Protein AF-A0A1F7Z272-F1 (afdb_monomer)

Organism: NCBI:txid1802505

Secondary structure (DSSP, 8-state):
----HHHHHHHHHHHHHHHHHHHHTT-HHHHHHHHHHHHHHHGGG----HHHHHHS-GGGHHHHHHHHHHHHHHHHHTT-

Mean predicted aligned error: 5.32 Å

pLDDT: mean 85.69, std 12.5, range [39.12, 96.56]

Solvent-accessible surface area (backbone atoms only — not comparable to full-atom values): 4362 Å² total; per-residue (Å²): 132,86,79,50,75,64,57,56,50,54,51,22,45,51,23,23,46,50,14,16,53,30,18,59,67,71,36,52,67,63,10,50,51,28,38,50,56,15,41,74,69,52,44,83,77,52,88,73,61,67,68,59,62,68,69,49,66,83,93,45,35,58,64,51,15,51,56,34,39,50,52,29,50,58,53,52,64,74,72,109

Nearest PDB structures (foldseek):
  3u8v-assembly1_A  TM=6.648E-01  e=1.258E+00  Nitrosomonas europaea
  3k1s-assembly1_A  TM=5.092E-01  e=2.528E+00  Bacillus anthracis

Foldseek 3Di:
DPCDLVNLLVQLLVLLLQLLVCLVVLNNVRSLVSPVSSCVSCPVLQVDDSVVSVPDDSVCSNVVSVSSVVSSVVVVVVVD

InterPro domains:
  IPR001633 EAL domain [PS50883] (1-80)

Sequence (80 aa):
MALNKNDRTLDAITNLYRAAYYLSLESKETGLNFLQKAKKILGDKIKLDVNKIRKQGEDNYLYWAEKILDEYKRLKTKLS

Radius of gyration: 12.31 Å; Cα contacts (8 Å, |Δi|>4): 77; chains: 1; bounding box: 39×25×26 Å

Structure (mmCIF, N/CA/C/O backbone):
data_AF-A0A1F7Z272-F1
#
_entry.id   AF-A0A1F7Z272-F1
#
loop_
_atom_site.group_PDB
_atom_site.id
_atom_site.type_symbol
_atom_site.label_atom_id
_atom_site.label_alt_id
_atom_site.label_comp_id
_atom_site.label_asym_id
_atom_site.label_entity_id
_atom_site.label_seq_id
_atom_site.pdbx_PDB_ins_code
_atom_site.Cartn_x
_atom_site.Cartn_y
_atom_site.Cartn_z
_atom_site.occupancy
_atom_site.B_iso_or_equiv
_atom_site.auth_seq_id
_atom_site.auth_comp_id
_atom_site.auth_asym_id
_atom_site.auth_atom_id
_atom_site.pdbx_PDB_model_num
ATOM 1 N N . MET A 1 1 ? 25.685 7.318 -7.988 1.00 39.12 1 MET A N 1
ATOM 2 C CA . MET A 1 1 ? 25.169 5.948 -7.765 1.00 39.12 1 MET A CA 1
ATOM 3 C C . MET A 1 1 ? 24.103 5.655 -8.807 1.00 39.12 1 MET A C 1
ATOM 5 O O . MET A 1 1 ? 23.023 6.230 -8.741 1.00 39.12 1 MET A O 1
ATOM 9 N N . ALA A 1 2 ? 24.427 4.853 -9.822 1.00 45.31 2 ALA A N 1
ATOM 10 C CA . ALA A 1 2 ? 23.454 4.442 -10.828 1.00 45.31 2 ALA A CA 1
ATOM 11 C C . ALA A 1 2 ? 22.459 3.471 -10.171 1.00 45.31 2 ALA A C 1
ATOM 13 O O . ALA A 1 2 ? 22.780 2.311 -9.951 1.00 45.31 2 ALA A O 1
ATOM 14 N N . LEU A 1 3 ? 21.283 3.973 -9.786 1.00 51.44 3 LEU A N 1
ATOM 15 C CA . LEU A 1 3 ? 20.184 3.149 -9.280 1.00 51.44 3 LEU A CA 1
ATOM 16 C C . LEU A 1 3 ? 19.753 2.188 -10.390 1.00 51.44 3 LEU A C 1
ATOM 18 O O . LEU A 1 3 ? 19.149 2.621 -11.378 1.00 51.44 3 LEU A O 1
ATOM 22 N N . ASN A 1 4 ? 20.067 0.903 -10.234 1.00 65.31 4 ASN A N 1
ATOM 23 C CA . ASN A 1 4 ? 19.647 -0.123 -11.175 1.00 65.31 4 ASN A CA 1
ATOM 24 C C . ASN A 1 4 ? 18.111 -0.174 -11.227 1.00 65.31 4 ASN A C 1
ATOM 26 O O . ASN A 1 4 ? 17.417 0.030 -10.229 1.00 65.31 4 ASN A O 1
ATOM 30 N N . LYS A 1 5 ? 17.543 -0.453 -12.408 1.00 60.72 5 LYS A N 1
ATOM 31 C CA . LYS A 1 5 ? 16.078 -0.564 -12.585 1.00 60.72 5 LYS A CA 1
ATOM 32 C C . LYS A 1 5 ? 15.446 -1.609 -11.648 1.00 60.72 5 LYS A C 1
ATOM 34 O O . LYS A 1 5 ? 14.286 -1.460 -11.259 1.00 60.72 5 LYS A O 1
ATOM 39 N N . ASN A 1 6 ? 16.216 -2.627 -11.265 1.00 68.81 6 ASN A N 1
ATOM 40 C CA . ASN A 1 6 ? 15.791 -3.671 -10.336 1.00 68.81 6 ASN A CA 1
ATOM 41 C C . ASN A 1 6 ? 15.643 -3.139 -8.904 1.00 68.81 6 ASN A C 1
ATOM 43 O O . ASN A 1 6 ? 14.620 -3.416 -8.279 1.00 68.81 6 ASN A O 1
ATOM 47 N N . ASP A 1 7 ? 16.561 -2.285 -8.439 1.00 79.81 7 ASP A N 1
ATOM 48 C CA . ASP A 1 7 ? 16.474 -1.652 -7.113 1.00 79.81 7 ASP A CA 1
ATOM 49 C C . ASP A 1 7 ? 15.208 -0.804 -6.997 1.00 79.81 7 ASP A C 1
ATOM 51 O O . ASP A 1 7 ? 14.454 -0.921 -6.037 1.00 79.81 7 ASP A O 1
ATOM 55 N N . ARG A 1 8 ? 14.886 -0.034 -8.046 1.00 86.31 8 ARG A N 1
ATOM 56 C CA . ARG A 1 8 ? 13.656 0.775 -8.079 1.00 86.31 8 ARG A CA 1
ATOM 57 C C . ARG A 1 8 ? 12.389 -0.075 -7.984 1.00 86.31 8 ARG A C 1
ATOM 59 O O . ARG A 1 8 ? 11.407 0.352 -7.382 1.00 86.31 8 ARG A O 1
ATOM 66 N N . THR A 1 9 ? 12.393 -1.263 -8.587 1.00 89.19 9 THR A N 1
ATOM 67 C CA . THR A 1 9 ? 11.245 -2.182 -8.538 1.00 89.19 9 THR A CA 1
ATOM 68 C C . THR A 1 9 ? 11.108 -2.816 -7.153 1.00 89.19 9 THR A C 1
ATOM 70 O O . THR A 1 9 ? 9.998 -2.884 -6.627 1.00 89.19 9 THR A O 1
ATOM 73 N N . LEU A 1 10 ? 12.220 -3.224 -6.536 1.00 89.44 10 LEU A N 1
ATOM 74 C CA . LEU A 1 10 ? 12.252 -3.741 -5.164 1.00 89.44 10 LEU A CA 1
ATOM 75 C C . LEU A 1 10 ? 11.805 -2.687 -4.143 1.00 89.44 10 LEU A C 1
ATOM 77 O O . LEU A 1 10 ? 10.981 -2.982 -3.273 1.00 89.44 10 LEU A O 1
ATOM 81 N N . ASP A 1 11 ? 12.259 -1.444 -4.293 1.00 91.25 11 ASP A N 1
ATOM 82 C CA . ASP A 1 11 ? 11.808 -0.312 -3.481 1.00 91.25 11 ASP A CA 1
ATOM 83 C C . ASP A 1 11 ? 10.306 -0.073 -3.638 1.00 91.25 11 ASP A C 1
ATOM 85 O O . ASP A 1 11 ? 9.597 0.163 -2.657 1.00 91.25 11 ASP A O 1
ATOM 89 N N . ALA A 1 12 ? 9.785 -0.170 -4.863 1.00 93.69 12 ALA A N 1
ATOM 90 C CA . ALA A 1 12 ? 8.360 -0.019 -5.124 1.00 93.69 12 ALA A CA 1
ATOM 91 C C . ALA A 1 12 ? 7.523 -1.133 -4.480 1.00 93.69 12 ALA A C 1
ATOM 93 O O . ALA A 1 12 ? 6.472 -0.849 -3.906 1.00 93.69 12 ALA A O 1
ATOM 94 N N . ILE A 1 13 ? 7.996 -2.381 -4.523 1.00 93.56 13 ILE A N 1
ATOM 95 C CA . ILE A 1 13 ? 7.355 -3.508 -3.831 1.00 93.56 13 ILE A CA 1
ATOM 96 C C . ILE A 1 13 ? 7.409 -3.292 -2.315 1.00 93.56 13 ILE A C 1
ATOM 98 O O . ILE A 1 13 ? 6.400 -3.450 -1.635 1.00 93.56 13 ILE A O 1
ATOM 102 N N . THR A 1 14 ? 8.539 -2.839 -1.777 1.00 94.56 14 THR A N 1
ATOM 103 C CA . THR A 1 14 ? 8.672 -2.500 -0.351 1.00 94.56 14 THR A CA 1
ATOM 104 C C . THR A 1 14 ? 7.725 -1.367 0.057 1.00 94.56 14 THR A C 1
ATOM 106 O O . THR A 1 14 ? 7.156 -1.387 1.148 1.00 94.56 14 THR A O 1
ATOM 109 N N . ASN A 1 15 ? 7.475 -0.402 -0.830 1.00 96.06 15 ASN A N 1
ATOM 110 C CA . ASN A 1 15 ? 6.491 0.650 -0.589 1.00 96.06 15 ASN A CA 1
ATOM 111 C C . ASN A 1 15 ? 5.050 0.116 -0.512 1.00 96.06 15 ASN A C 1
ATOM 113 O O . ASN A 1 15 ? 4.254 0.711 0.206 1.00 96.06 15 ASN A O 1
ATOM 117 N N . LEU A 1 16 ? 4.705 -1.012 -1.148 1.00 95.12 16 LEU A N 1
ATOM 118 C CA . LEU A 1 16 ? 3.404 -1.664 -0.922 1.00 95.12 16 LEU A CA 1
ATOM 119 C C . LEU A 1 16 ? 3.282 -2.194 0.507 1.00 95.12 16 LEU A C 1
ATOM 121 O O . LEU A 1 16 ? 2.271 -1.960 1.160 1.00 95.12 16 LEU A O 1
ATOM 125 N N . TYR A 1 17 ? 4.331 -2.838 1.022 1.00 96.12 17 TYR A N 1
ATOM 126 C CA . TYR A 1 17 ? 4.354 -3.285 2.415 1.00 96.12 17 TYR A CA 1
ATOM 127 C C . TYR A 1 17 ? 4.202 -2.106 3.389 1.00 96.12 17 TYR A C 1
ATOM 129 O O . TYR A 1 17 ? 3.366 -2.148 4.289 1.00 96.12 17 TYR A O 1
ATOM 137 N N . ARG A 1 18 ? 4.949 -1.014 3.167 1.00 96.38 18 ARG A N 1
ATOM 138 C CA . ARG A 1 18 ? 4.819 0.216 3.968 1.00 96.38 18 ARG A CA 1
ATOM 139 C C . ARG A 1 18 ? 3.411 0.802 3.880 1.00 96.38 18 ARG A C 1
ATOM 141 O O . ARG A 1 18 ? 2.862 1.199 4.900 1.00 96.38 18 ARG A O 1
ATOM 148 N N . ALA A 1 19 ? 2.816 0.834 2.689 1.00 95.44 19 ALA A N 1
ATOM 149 C CA . ALA A 1 19 ? 1.455 1.322 2.500 1.00 95.44 19 ALA A CA 1
ATOM 150 C C . ALA A 1 19 ? 0.435 0.516 3.315 1.00 95.44 19 ALA A C 1
ATOM 152 O O . ALA A 1 19 ? -0.375 1.116 4.017 1.00 95.44 19 ALA A O 1
ATOM 153 N N . ALA A 1 20 ? 0.513 -0.819 3.272 1.00 95.50 20 ALA A N 1
ATOM 154 C CA . ALA A 1 20 ? -0.341 -1.694 4.073 1.00 95.50 20 ALA A CA 1
ATOM 155 C C . ALA A 1 20 ? -0.155 -1.448 5.578 1.00 95.50 20 ALA A C 1
ATOM 157 O O . ALA A 1 20 ? -1.133 -1.259 6.294 1.00 95.50 20 ALA A O 1
ATOM 158 N N . TYR A 1 21 ? 1.095 -1.370 6.042 1.00 96.56 21 TYR A N 1
ATOM 159 C CA . TYR A 1 21 ? 1.416 -1.101 7.443 1.00 96.56 21 TYR A CA 1
ATOM 160 C C . TYR A 1 21 ? 0.828 0.232 7.929 1.00 96.56 21 TYR A C 1
ATOM 162 O O . TYR A 1 21 ? 0.089 0.261 8.907 1.00 96.56 21 TYR A O 1
ATOM 170 N N . TYR A 1 22 ? 1.075 1.338 7.222 1.00 94.88 22 TYR A N 1
ATOM 171 C CA . TYR A 1 22 ? 0.561 2.643 7.648 1.00 94.88 22 TYR A CA 1
ATOM 172 C C . TYR A 1 22 ? -0.961 2.756 7.546 1.00 94.88 22 TYR A C 1
ATOM 174 O O . TYR A 1 22 ? -1.560 3.419 8.386 1.00 94.88 22 TYR A O 1
ATOM 182 N N . LEU A 1 23 ? -1.594 2.082 6.580 1.00 91.81 23 LEU A N 1
ATOM 183 C CA . LEU A 1 23 ? -3.055 1.990 6.541 1.00 91.81 23 LEU A CA 1
ATOM 184 C C . LEU A 1 23 ? -3.605 1.191 7.726 1.00 91.81 23 LEU A C 1
ATOM 186 O O . LEU A 1 23 ? -4.589 1.618 8.312 1.00 91.81 23 LEU A O 1
ATOM 190 N N . SER A 1 24 ? -2.954 0.097 8.141 1.00 92.56 24 SER A N 1
ATOM 191 C CA . SER A 1 24 ? -3.375 -0.650 9.340 1.00 92.56 24 SER A CA 1
ATOM 192 C C . SER A 1 24 ? -3.228 0.133 10.649 1.00 92.56 24 SER A C 1
ATOM 194 O O . SER A 1 24 ? -3.892 -0.192 11.623 1.00 92.56 24 SER A O 1
ATOM 196 N N . LEU A 1 25 ? -2.391 1.174 10.661 1.00 92.75 25 LEU A N 1
ATOM 197 C CA . LEU A 1 25 ? -2.233 2.110 11.778 1.00 92.75 25 LEU A CA 1
ATOM 198 C C . LEU A 1 25 ? -3.130 3.352 11.650 1.00 92.75 25 LEU A C 1
ATOM 200 O O . LEU A 1 25 ? -2.849 4.367 12.280 1.00 92.75 25 LEU A O 1
ATOM 204 N N . GLU A 1 26 ? -4.131 3.320 10.765 1.00 87.94 26 GLU A N 1
ATOM 205 C CA . GLU A 1 26 ? -5.043 4.442 10.480 1.00 87.94 26 GLU A CA 1
ATOM 206 C C . GLU A 1 26 ? -4.332 5.717 9.974 1.00 87.94 26 GLU A C 1
ATOM 208 O O . GLU A 1 26 ? -4.925 6.783 9.818 1.00 87.94 26 GLU A O 1
ATOM 213 N N . SER A 1 27 ? -3.053 5.610 9.594 1.00 90.31 27 SER A N 1
ATOM 214 C CA . SER A 1 27 ? -2.273 6.697 9.002 1.00 90.31 27 SER A CA 1
ATOM 215 C C . SER A 1 27 ? -2.529 6.772 7.494 1.00 90.31 27 SER A C 1
ATOM 217 O O . SER A 1 27 ? -1.683 6.412 6.664 1.00 90.31 27 SER A O 1
ATOM 219 N N . LYS A 1 28 ? -3.731 7.244 7.130 1.00 87.56 28 LYS A N 1
ATOM 220 C CA . LYS A 1 28 ? -4.227 7.285 5.742 1.00 87.56 28 LYS A CA 1
ATOM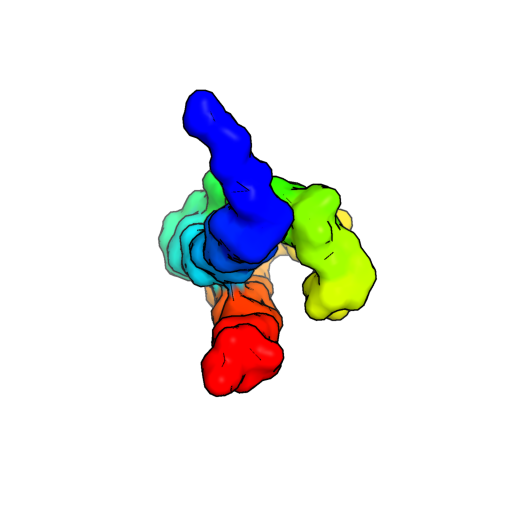 221 C C . LYS A 1 28 ? -3.257 7.969 4.788 1.00 87.56 28 LYS A C 1
ATOM 223 O O . LYS A 1 28 ? -2.890 7.392 3.766 1.00 87.56 28 LYS A O 1
ATOM 228 N N . GLU A 1 29 ? -2.861 9.203 5.087 1.00 90.31 29 GLU A N 1
ATOM 229 C CA . GLU A 1 29 ? -2.050 10.007 4.167 1.00 90.31 29 GLU A CA 1
ATOM 230 C C . GLU A 1 29 ? -0.686 9.370 3.905 1.00 90.31 29 GLU A C 1
ATOM 232 O O . GLU A 1 29 ? -0.259 9.264 2.753 1.00 90.31 29 GLU A O 1
ATOM 237 N N . THR A 1 30 ? -0.035 8.874 4.958 1.00 92.81 30 THR A N 1
ATOM 238 C CA . THR A 1 30 ? 1.252 8.179 4.864 1.00 92.81 30 THR A CA 1
ATOM 239 C C . THR A 1 30 ? 1.123 6.906 4.033 1.00 92.81 30 THR A C 1
ATOM 241 O O . THR A 1 30 ? 1.901 6.689 3.099 1.00 92.81 30 THR A O 1
ATOM 244 N N . GLY A 1 31 ? 0.108 6.086 4.320 1.00 93.00 31 GLY A N 1
ATOM 245 C CA . GLY A 1 31 ? -0.150 4.847 3.593 1.00 93.00 31 GLY A CA 1
ATOM 246 C C . GLY A 1 31 ? -0.456 5.079 2.111 1.00 93.00 31 GLY A C 1
ATOM 247 O O . GLY A 1 31 ? 0.138 4.436 1.241 1.00 93.00 31 GLY A O 1
ATOM 248 N N . LEU A 1 32 ? -1.304 6.064 1.801 1.00 92.25 32 LEU A N 1
ATOM 249 C CA . LEU A 1 32 ? -1.621 6.456 0.426 1.00 92.25 32 LEU A CA 1
ATOM 250 C C . LEU A 1 32 ? -0.407 7.025 -0.317 1.00 92.25 32 LEU A C 1
ATOM 252 O O . LEU A 1 32 ? -0.232 6.728 -1.500 1.00 92.25 32 LEU A O 1
ATOM 256 N N . ASN A 1 33 ? 0.459 7.787 0.356 1.00 94.50 33 ASN A N 1
ATOM 257 C CA . ASN A 1 33 ? 1.693 8.301 -0.238 1.00 94.50 33 ASN A CA 1
ATOM 258 C C . ASN A 1 33 ? 2.624 7.165 -0.673 1.00 94.50 33 ASN A C 1
ATOM 260 O O . ASN A 1 33 ? 3.166 7.183 -1.782 1.00 94.50 33 ASN A O 1
ATOM 264 N N . PHE A 1 34 ? 2.806 6.150 0.174 1.00 95.56 34 PHE A N 1
ATOM 265 C CA . PHE A 1 34 ? 3.596 4.976 -0.195 1.00 95.56 34 PHE A CA 1
ATOM 266 C C . PHE A 1 34 ? 2.953 4.185 -1.337 1.00 95.56 34 PHE A C 1
ATOM 268 O O . PHE A 1 34 ? 3.655 3.781 -2.268 1.00 95.56 34 PHE A O 1
ATOM 275 N N . LEU A 1 35 ? 1.626 4.038 -1.330 1.00 93.38 35 LEU A N 1
ATOM 276 C CA . LEU A 1 35 ? 0.902 3.358 -2.400 1.00 93.38 35 LEU A CA 1
ATOM 277 C C . LEU A 1 35 ? 1.035 4.089 -3.746 1.00 93.38 35 LEU A C 1
ATOM 279 O O . LEU A 1 35 ? 1.280 3.451 -4.769 1.00 93.38 35 LEU A O 1
ATOM 283 N N . GLN A 1 36 ? 0.943 5.422 -3.763 1.00 93.56 36 GLN A N 1
ATOM 284 C CA . GLN A 1 36 ? 1.171 6.223 -4.971 1.00 93.56 36 GLN A CA 1
ATOM 285 C C . GLN A 1 36 ? 2.603 6.082 -5.492 1.00 93.56 36 GLN A C 1
ATOM 287 O O . GLN A 1 36 ? 2.804 5.902 -6.696 1.00 93.56 36 GLN A O 1
ATOM 292 N N . LYS A 1 37 ? 3.604 6.107 -4.601 1.00 93.38 37 LYS A N 1
ATOM 293 C CA . LYS A 1 37 ? 5.011 5.877 -4.973 1.00 93.38 37 LYS A CA 1
ATOM 294 C C . LYS A 1 37 ? 5.199 4.500 -5.610 1.00 93.38 37 LYS A C 1
ATOM 296 O O . LYS A 1 37 ? 5.857 4.396 -6.645 1.00 93.38 37 LYS A O 1
ATOM 301 N N . ALA A 1 38 ? 4.586 3.462 -5.039 1.00 93.81 38 ALA A N 1
ATOM 302 C CA . ALA A 1 38 ? 4.602 2.118 -5.607 1.00 93.81 38 ALA A CA 1
ATOM 303 C C . ALA A 1 38 ? 3.921 2.075 -6.987 1.00 93.81 38 ALA A C 1
ATOM 305 O O . ALA A 1 38 ? 4.496 1.549 -7.941 1.00 93.81 38 ALA A O 1
ATOM 306 N N . LYS A 1 39 ? 2.739 2.694 -7.130 1.00 92.75 39 LYS A N 1
ATOM 307 C CA . LYS A 1 39 ? 1.971 2.761 -8.387 1.00 92.75 39 LYS A CA 1
ATOM 308 C C . LYS A 1 39 ? 2.705 3.483 -9.507 1.00 92.75 39 LYS A C 1
ATOM 310 O O . LYS A 1 39 ? 2.650 3.019 -10.640 1.00 92.75 39 LYS A O 1
ATOM 315 N N . LYS A 1 40 ? 3.459 4.539 -9.202 1.00 92.75 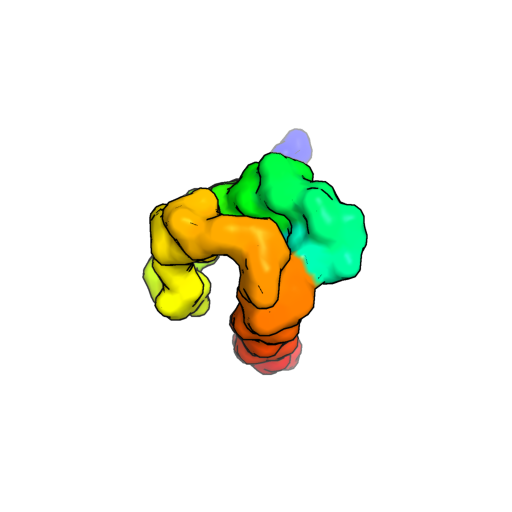40 LYS A N 1
ATOM 316 C CA . LYS A 1 40 ? 4.272 5.257 -10.195 1.00 92.75 40 LYS A CA 1
ATOM 317 C C . LYS A 1 40 ? 5.341 4.374 -10.851 1.00 92.75 40 LYS A C 1
ATOM 319 O O . LYS A 1 40 ? 5.685 4.602 -12.005 1.00 92.75 40 LYS A O 1
ATOM 324 N N . ILE A 1 41 ? 5.871 3.389 -10.125 1.00 92.44 41 ILE A N 1
ATOM 325 C CA . ILE A 1 41 ? 6.945 2.509 -10.613 1.00 92.44 41 ILE A CA 1
ATOM 326 C C . ILE A 1 41 ? 6.381 1.200 -11.175 1.00 92.44 41 ILE A C 1
ATOM 328 O O . ILE A 1 41 ? 6.806 0.742 -12.231 1.00 92.44 41 ILE A O 1
ATOM 332 N N . LEU A 1 42 ? 5.431 0.586 -10.468 1.00 90.19 42 LEU A N 1
ATOM 333 C CA . LEU A 1 42 ? 4.864 -0.714 -10.831 1.00 90.19 42 LEU A CA 1
ATOM 334 C C . LEU A 1 42 ? 3.752 -0.602 -11.884 1.00 90.19 42 LEU A C 1
ATOM 336 O O . LEU A 1 42 ? 3.463 -1.592 -12.555 1.00 90.19 42 LEU A O 1
ATOM 340 N N . GLY A 1 43 ? 3.145 0.577 -12.047 1.00 89.94 43 GLY A N 1
ATOM 341 C CA . GLY A 1 43 ? 2.125 0.849 -13.059 1.00 89.94 43 GLY A CA 1
ATOM 342 C C . GLY A 1 43 ? 0.962 -0.136 -12.981 1.00 89.94 43 GLY A C 1
ATOM 343 O O . GLY A 1 43 ? 0.378 -0.367 -11.915 1.00 89.94 43 GLY A O 1
ATOM 344 N N . ASP A 1 44 ? 0.651 -0.764 -14.109 1.00 88.38 44 ASP A N 1
ATOM 345 C CA . ASP A 1 44 ? -0.457 -1.717 -14.248 1.00 88.38 44 ASP A CA 1
ATOM 346 C C . ASP A 1 44 ? -0.207 -3.055 -13.545 1.00 88.38 44 ASP A C 1
ATOM 348 O O . ASP A 1 44 ? -1.124 -3.860 -13.384 1.00 88.38 44 ASP A O 1
ATOM 352 N N . LYS A 1 45 ? 1.014 -3.288 -13.038 1.00 87.81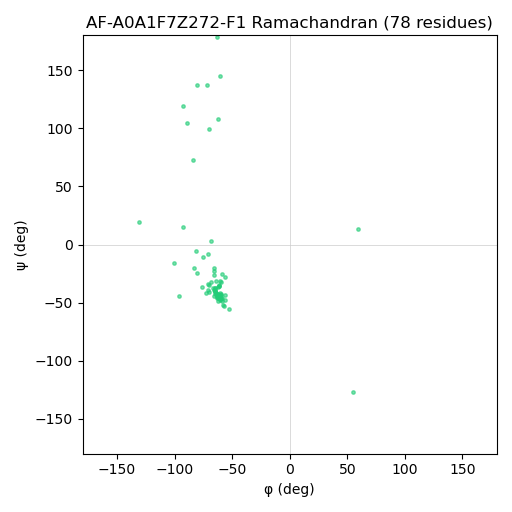 45 LYS A N 1
ATOM 353 C CA . LYS A 1 45 ? 1.289 -4.465 -12.208 1.00 87.81 45 LYS A CA 1
ATOM 354 C C . LYS A 1 45 ? 0.532 -4.429 -10.886 1.00 87.81 45 LYS A C 1
ATOM 356 O O . LYS A 1 45 ? 0.348 -5.502 -10.324 1.00 87.81 45 LYS A O 1
ATOM 361 N N . ILE A 1 46 ? 0.118 -3.259 -10.391 1.00 88.88 46 ILE A N 1
ATOM 362 C CA . ILE A 1 46 ? -0.765 -3.132 -9.222 1.00 88.88 46 ILE A CA 1
ATOM 363 C C . ILE A 1 46 ? -2.209 -3.068 -9.709 1.00 88.88 46 ILE A C 1
ATOM 365 O O . ILE A 1 46 ? -2.583 -2.114 -10.395 1.00 88.88 46 ILE A O 1
ATOM 369 N N . LYS A 1 47 ? -3.034 -4.033 -9.299 1.00 86.12 47 LYS A N 1
ATOM 370 C CA . LYS A 1 47 ? -4.452 -4.104 -9.702 1.00 86.12 47 LYS A CA 1
ATOM 371 C C . LYS A 1 47 ? -5.381 -3.200 -8.881 1.00 86.12 47 LYS A C 1
ATOM 373 O O . LYS A 1 47 ? -6.566 -3.104 -9.176 1.00 86.12 47 LYS A O 1
ATOM 378 N N . LEU A 1 48 ? -4.853 -2.555 -7.845 1.00 86.12 48 LEU A N 1
ATOM 379 C CA . LEU A 1 48 ? -5.610 -1.685 -6.950 1.00 86.12 48 LEU A CA 1
ATOM 380 C C . LEU A 1 48 ? -5.813 -0.293 -7.555 1.00 86.12 48 LEU A C 1
ATOM 382 O O . LEU A 1 48 ? -4.875 0.318 -8.077 1.00 86.12 48 LEU A O 1
ATOM 386 N N . ASP A 1 49 ? -7.031 0.225 -7.412 1.00 84.75 49 ASP A N 1
ATOM 387 C CA . ASP A 1 49 ? -7.368 1.608 -7.735 1.00 84.75 49 ASP A CA 1
ATOM 388 C C . ASP A 1 49 ? -7.151 2.503 -6.506 1.00 84.75 49 ASP A C 1
ATOM 390 O O . ASP A 1 49 ? -7.950 2.530 -5.569 1.00 84.75 49 ASP A O 1
ATOM 394 N N . VAL A 1 50 ? -6.057 3.265 -6.529 1.00 81.31 50 VAL A N 1
ATOM 395 C CA . VAL A 1 50 ? -5.669 4.195 -5.457 1.00 81.31 50 VAL A CA 1
ATOM 396 C C . VAL A 1 50 ? -6.735 5.269 -5.216 1.00 81.31 50 VAL A C 1
ATOM 398 O O . VAL A 1 50 ? -6.938 5.691 -4.077 1.00 81.31 50 VAL A O 1
ATOM 401 N N . ASN A 1 51 ? -7.456 5.693 -6.257 1.00 81.19 51 ASN A N 1
ATOM 402 C CA . ASN A 1 51 ? -8.502 6.705 -6.117 1.00 81.19 51 ASN A CA 1
ATOM 403 C C . ASN A 1 51 ? -9.718 6.144 -5.382 1.00 81.19 51 ASN A C 1
ATOM 405 O O . ASN A 1 51 ? -10.344 6.863 -4.602 1.00 81.19 51 ASN A O 1
ATOM 409 N N . LYS A 1 52 ? -10.023 4.857 -5.582 1.00 82.75 52 LYS A N 1
ATOM 410 C CA . LYS A 1 52 ? -11.077 4.162 -4.839 1.00 82.75 52 LYS A CA 1
ATOM 411 C C . LYS A 1 52 ? -10.742 4.079 -3.349 1.00 82.75 52 LYS A C 1
ATOM 413 O O . LYS A 1 52 ? -11.601 4.371 -2.525 1.00 82.75 52 LYS A O 1
ATOM 418 N N . ILE A 1 53 ? -9.485 3.784 -3.015 1.00 83.25 53 ILE A N 1
ATOM 419 C CA . ILE A 1 53 ? -8.996 3.718 -1.625 1.00 83.25 53 ILE A CA 1
ATOM 420 C C . ILE A 1 53 ? -9.059 5.098 -0.961 1.00 83.25 53 ILE A C 1
ATOM 422 O O . ILE A 1 53 ? -9.464 5.224 0.189 1.00 83.25 53 ILE A O 1
ATOM 426 N N . ARG A 1 54 ? -8.707 6.161 -1.696 1.00 81.19 54 ARG A N 1
ATOM 427 C CA . ARG A 1 54 ? -8.748 7.538 -1.182 1.00 81.19 54 ARG A CA 1
ATOM 428 C C . ARG A 1 54 ? -10.171 8.023 -0.888 1.00 81.19 54 ARG A C 1
ATOM 430 O O . ARG A 1 54 ? -10.358 8.762 0.075 1.00 81.19 54 ARG A O 1
ATOM 437 N N . LYS A 1 55 ? -11.139 7.639 -1.731 1.00 80.00 55 LYS A N 1
ATOM 438 C CA . LYS A 1 55 ? -12.546 8.068 -1.645 1.00 80.00 55 LYS A CA 1
ATOM 439 C C . LYS A 1 55 ? -13.368 7.293 -0.620 1.00 80.00 55 LYS A C 1
ATOM 441 O O . LYS A 1 55 ? -14.376 7.821 -0.164 1.00 80.00 55 LYS A O 1
ATOM 446 N N . GLN A 1 56 ? -12.983 6.064 -0.280 1.00 69.88 56 GLN A N 1
ATOM 447 C CA . GLN A 1 56 ? -13.650 5.345 0.800 1.00 69.88 56 GLN A CA 1
ATOM 448 C C . GLN A 1 56 ? -13.273 5.969 2.156 1.00 69.88 56 GLN A C 1
ATOM 450 O O . GLN A 1 56 ? -12.132 6.402 2.371 1.00 69.88 56 GLN A O 1
ATOM 455 N N . GLY A 1 57 ? -14.286 6.107 3.016 1.00 61.84 57 GLY A N 1
ATOM 456 C CA . GLY A 1 57 ? -14.170 6.655 4.367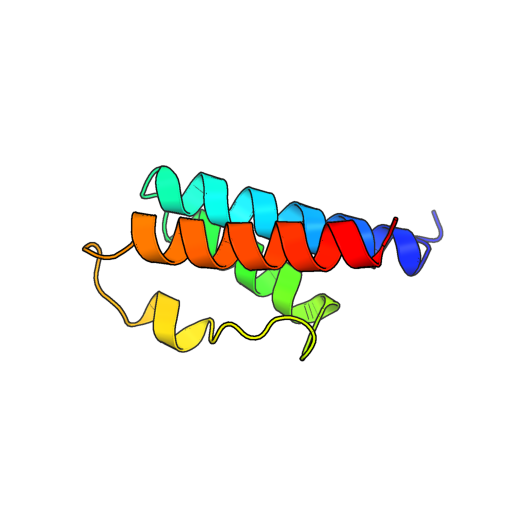 1.00 61.84 57 GLY A CA 1
ATOM 457 C C . GLY A 1 57 ? -13.267 5.815 5.272 1.00 61.84 57 GLY A C 1
ATOM 458 O O . GLY A 1 57 ? -12.722 4.793 4.850 1.00 61.84 57 GLY A O 1
ATOM 459 N N . GLU A 1 58 ? -13.093 6.278 6.506 1.00 60.53 58 GLU A N 1
ATOM 460 C CA . GLU A 1 58 ? -12.187 5.694 7.507 1.00 60.53 58 GLU A CA 1
ATOM 461 C C . GLU A 1 58 ? -12.498 4.220 7.832 1.00 60.53 58 GLU A C 1
ATOM 463 O O . GLU A 1 58 ? -11.590 3.443 8.112 1.00 60.53 58 GLU A O 1
A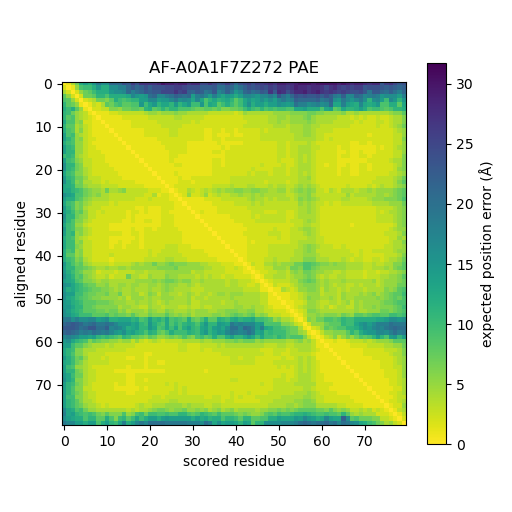TOM 468 N N . ASP A 1 59 ? -13.744 3.789 7.632 1.00 63.81 59 ASP A N 1
ATOM 469 C CA . ASP A 1 59 ? 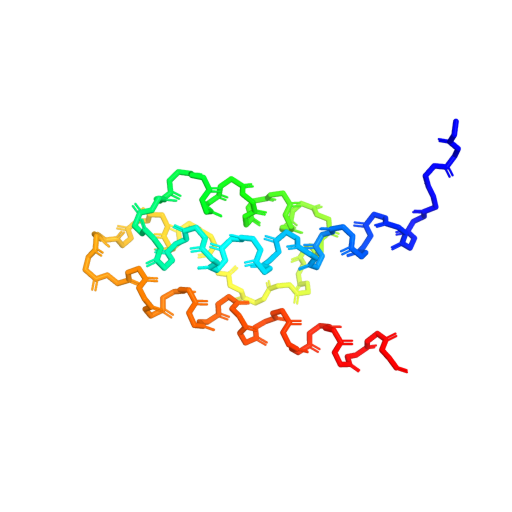-14.259 2.471 8.030 1.00 63.81 59 ASP A CA 1
ATOM 470 C C . ASP A 1 59 ? -13.693 1.254 7.268 1.00 63.81 59 ASP A C 1
ATOM 472 O O . ASP A 1 59 ? -14.133 0.129 7.486 1.00 63.81 59 ASP A O 1
ATOM 476 N N . ASN A 1 60 ? -12.738 1.429 6.347 1.00 80.81 60 ASN A N 1
ATOM 477 C CA . ASN A 1 60 ? -12.195 0.323 5.542 1.00 80.81 60 ASN A CA 1
ATOM 478 C C . ASN A 1 60 ? -10.661 0.257 5.488 1.00 80.81 60 ASN A C 1
ATOM 480 O O . ASN A 1 60 ? -10.103 -0.385 4.593 1.00 80.81 60 ASN A O 1
ATOM 484 N N . TYR A 1 61 ? -9.944 0.890 6.421 1.00 84.31 61 TYR A N 1
ATOM 485 C CA . TYR A 1 61 ? -8.477 0.889 6.380 1.00 84.31 61 TYR A CA 1
ATOM 486 C C . TYR A 1 61 ? -7.851 -0.498 6.495 1.00 84.31 61 TYR A C 1
ATOM 488 O O . TYR A 1 61 ? -6.957 -0.814 5.710 1.00 84.31 61 TYR A O 1
ATOM 496 N N . LEU A 1 62 ? -8.352 -1.342 7.399 1.00 89.12 62 LEU A N 1
ATOM 497 C CA . LEU A 1 62 ? -7.864 -2.714 7.558 1.00 89.12 62 LEU A CA 1
ATOM 498 C C . LEU A 1 62 ? -8.110 -3.546 6.298 1.00 89.12 62 LEU A C 1
ATOM 500 O O . LEU A 1 62 ? -7.190 -4.188 5.797 1.00 89.12 62 LEU A O 1
ATOM 504 N N . TYR A 1 63 ? -9.309 -3.445 5.719 1.00 90.56 63 TYR A N 1
ATOM 505 C CA . TYR A 1 63 ? -9.638 -4.118 4.464 1.00 90.56 63 TYR A CA 1
ATOM 506 C C . TYR A 1 63 ? -8.663 -3.727 3.344 1.00 90.56 63 TYR A C 1
ATOM 508 O O . TYR A 1 63 ? -8.112 -4.583 2.649 1.00 90.56 63 TYR A O 1
ATOM 516 N N . TRP A 1 64 ? -8.398 -2.431 3.168 1.00 90.50 64 TRP A N 1
ATOM 517 C CA . TRP A 1 64 ? -7.467 -1.977 2.136 1.00 90.50 64 TRP A CA 1
ATOM 518 C C . TRP A 1 64 ? -6.014 -2.325 2.445 1.00 90.50 64 TRP A C 1
ATOM 520 O O . TRP A 1 64 ? -5.274 -2.660 1.518 1.00 90.50 64 TRP A O 1
ATOM 530 N N . ALA A 1 65 ? -5.610 -2.298 3.715 1.00 92.69 65 ALA A N 1
ATOM 531 C CA . ALA A 1 65 ? -4.293 -2.747 4.145 1.00 92.69 65 ALA A CA 1
ATOM 532 C C . ALA A 1 65 ? -4.063 -4.218 3.769 1.00 92.69 65 ALA A C 1
ATOM 53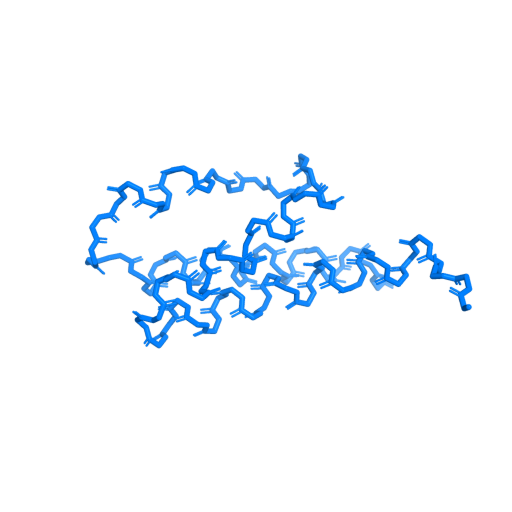4 O O . ALA A 1 65 ? -3.036 -4.533 3.167 1.00 92.69 65 ALA A O 1
ATOM 535 N N . GLU A 1 66 ? -5.039 -5.094 4.019 1.00 93.38 66 GLU A N 1
ATOM 536 C CA . GLU A 1 66 ? -4.984 -6.501 3.610 1.00 93.38 66 GLU A CA 1
ATOM 537 C C . GLU A 1 66 ? -4.865 -6.648 2.091 1.00 93.38 66 GLU A C 1
ATOM 539 O O . GLU A 1 66 ? -3.965 -7.334 1.606 1.00 93.38 66 GLU A O 1
ATOM 544 N N . LYS A 1 67 ? -5.694 -5.939 1.313 1.00 92.81 67 LYS A N 1
ATOM 545 C CA . LYS A 1 67 ? -5.622 -6.001 -0.159 1.00 92.81 67 LYS A CA 1
ATOM 546 C C . LYS A 1 67 ? -4.284 -5.520 -0.716 1.00 92.81 67 LYS A C 1
ATOM 548 O O . LYS A 1 67 ? -3.794 -6.065 -1.705 1.00 92.81 67 LYS A O 1
ATOM 553 N N . ILE A 1 68 ? -3.675 -4.511 -0.099 1.00 94.12 68 ILE A N 1
ATOM 554 C CA . ILE A 1 68 ? -2.342 -4.031 -0.483 1.00 94.12 68 ILE A CA 1
ATOM 555 C C . ILE A 1 68 ? -1.266 -5.049 -0.090 1.00 94.12 68 ILE A C 1
ATOM 557 O O . ILE A 1 68 ? -0.332 -5.281 -0.864 1.00 94.12 68 ILE A O 1
ATOM 561 N N . LEU A 1 69 ? -1.400 -5.689 1.072 1.00 94.81 69 LEU A N 1
ATOM 562 C CA . LEU A 1 69 ? -0.485 -6.732 1.524 1.00 94.81 69 LEU A CA 1
ATOM 563 C C . LEU A 1 69 ? -0.541 -7.975 0.621 1.00 94.81 69 LEU A C 1
ATOM 565 O O . LEU A 1 69 ? 0.503 -8.563 0.326 1.00 94.81 69 LEU A O 1
ATOM 569 N N . ASP A 1 70 ? -1.722 -8.341 0.127 1.00 94.19 70 ASP A N 1
ATOM 570 C CA . ASP A 1 70 ? -1.897 -9.411 -0.860 1.00 94.19 70 ASP A CA 1
ATOM 571 C C . ASP A 1 70 ? -1.162 -9.094 -2.169 1.00 94.19 70 ASP A C 1
ATOM 573 O O . ASP A 1 70 ? -0.441 -9.939 -2.708 1.00 94.19 70 ASP A O 1
ATOM 577 N N . GLU A 1 71 ? -1.263 -7.855 -2.661 1.00 92.88 71 GLU A N 1
ATOM 578 C CA . GLU A 1 71 ? -0.527 -7.416 -3.851 1.00 92.88 71 GLU A CA 1
ATOM 579 C C . GLU A 1 71 ? 0.992 -7.421 -3.626 1.00 92.88 71 GLU A C 1
ATOM 581 O O . GLU A 1 71 ? 1.739 -7.844 -4.513 1.00 92.88 71 GLU A O 1
ATOM 586 N N . TYR A 1 72 ? 1.457 -7.013 -2.439 1.00 94.62 72 TYR A N 1
ATOM 587 C CA . TYR A 1 72 ? 2.864 -7.133 -2.047 1.00 94.62 72 TYR A CA 1
ATOM 588 C C . TYR A 1 72 ? 3.336 -8.588 -2.117 1.00 94.62 72 TYR A C 1
ATOM 590 O O . TYR A 1 72 ? 4.329 -8.872 -2.791 1.00 94.62 72 TYR A O 1
ATOM 598 N N . LYS A 1 73 ? 2.616 -9.515 -1.471 1.00 93.38 73 LYS A N 1
ATOM 599 C CA . LYS A 1 73 ? 2.956 -10.946 -1.468 1.00 93.38 73 LYS A CA 1
ATOM 600 C C . LYS A 1 73 ? 2.994 -11.495 -2.891 1.00 93.38 73 LYS A C 1
ATOM 602 O O . LYS A 1 73 ? 3.993 -12.087 -3.290 1.00 93.38 73 LYS A O 1
ATOM 607 N N . ARG A 1 74 ? 1.964 -11.208 -3.695 1.00 93.12 74 ARG A N 1
ATOM 608 C CA . ARG A 1 74 ? 1.873 -11.635 -5.099 1.00 93.12 74 ARG A CA 1
ATOM 609 C C . ARG A 1 74 ? 3.064 -11.166 -5.932 1.00 93.12 74 ARG A C 1
ATOM 611 O O . ARG A 1 74 ? 3.556 -11.917 -6.771 1.00 93.12 74 ARG A O 1
ATOM 618 N N . LEU A 1 75 ? 3.493 -9.916 -5.762 1.00 90.56 75 LEU A N 1
ATOM 619 C CA . LEU A 1 75 ? 4.611 -9.355 -6.523 1.00 90.56 75 LEU A CA 1
ATOM 620 C C . LEU A 1 75 ? 5.964 -9.850 -6.016 1.00 90.56 75 LEU A C 1
ATOM 622 O O . LEU A 1 75 ? 6.840 -10.109 -6.835 1.00 90.56 75 LEU A O 1
ATOM 626 N N . LYS A 1 76 ? 6.117 -10.036 -4.701 1.00 88.44 76 LYS A N 1
ATOM 627 C CA . LYS A 1 76 ? 7.326 -10.602 -4.096 1.00 88.44 76 LYS A CA 1
ATOM 628 C C . LYS A 1 76 ? 7.564 -12.039 -4.557 1.00 88.44 76 LYS A C 1
ATOM 630 O O . LYS A 1 76 ? 8.670 -12.350 -4.978 1.00 88.44 76 LYS A O 1
ATOM 635 N N . THR A 1 77 ? 6.530 -12.882 -4.550 1.00 87.31 77 THR A N 1
ATOM 636 C CA . THR A 1 77 ? 6.630 -14.280 -5.002 1.00 87.31 77 THR A CA 1
ATOM 637 C C . THR A 1 77 ? 6.968 -14.3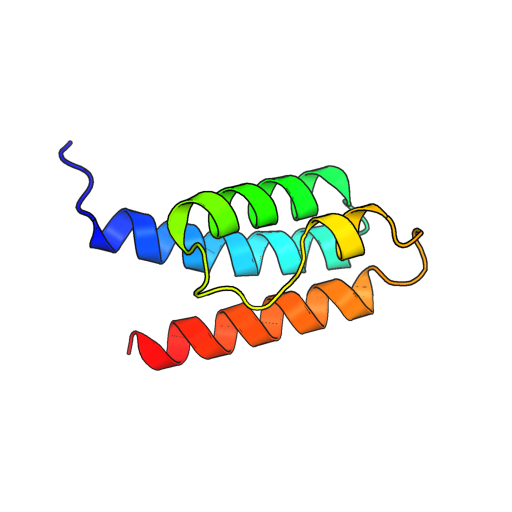92 -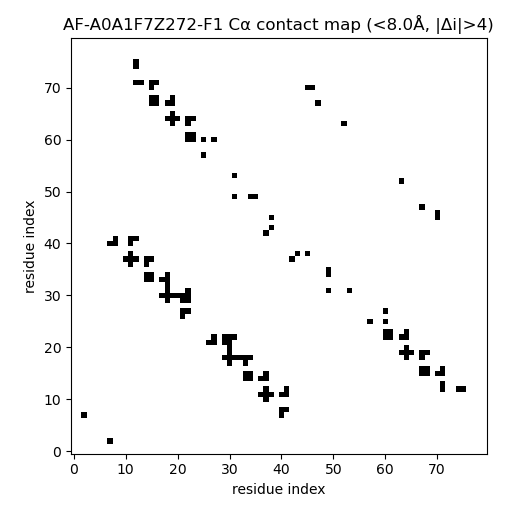6.486 1.00 87.31 77 THR A C 1
ATOM 639 O O . THR A 1 77 ? 7.657 -15.318 -6.873 1.00 87.31 77 THR A O 1
ATOM 642 N N . LYS A 1 78 ? 6.533 -13.443 -7.327 1.00 79.25 78 LYS A N 1
ATOM 643 C CA . LYS A 1 78 ? 6.904 -13.404 -8.755 1.00 79.25 78 LYS A CA 1
ATOM 644 C C . LYS A 1 78 ? 8.336 -12.923 -9.019 1.00 79.25 78 LYS A C 1
ATOM 646 O O . LYS A 1 78 ? 8.759 -12.948 -10.171 1.00 79.25 78 LYS A O 1
ATOM 651 N N . LEU A 1 79 ? 9.018 -12.393 -8.004 1.00 68.50 79 LEU A N 1
ATOM 652 C CA . LEU A 1 79 ? 10.386 -11.884 -8.107 1.00 68.50 79 LEU A CA 1
ATOM 653 C C . LEU A 1 79 ? 11.438 -12.871 -7.576 1.00 68.50 79 LEU A C 1
ATOM 655 O O . LEU A 1 79 ? 12.619 -12.642 -7.817 1.00 68.50 79 LEU A O 1
ATOM 659 N N . SER A 1 80 ? 11.010 -13.886 -6.813 1.00 54.03 80 SER A N 1
ATOM 660 C CA . SER A 1 80 ? 11.836 -15.019 -6.358 1.00 54.03 80 SER A CA 1
ATOM 661 C C . SER A 1 80 ? 11.858 -16.114 -7.413 1.00 54.03 80 SER A C 1
ATOM 663 O O . SER A 1 80 ? 12.908 -16.777 -7.509 1.00 54.03 80 SER A O 1
#